Protein AF-A0A1Q3TMB1-F1 (afdb_monomer_lite)

pLDDT: mean 91.27, std 6.53, range [63.31, 97.88]

Radius of gyration: 17.79 Å; chains: 1; bounding box: 46×31×46 Å

Sequence (130 aa):
MKKIVAIIYRTFVDRGIDLPHFRTIGLMGFFLFIHFVQLSLVFNINLRNFIIWNPSASKGLQWILAAIYFGIIWLVLALIFKEHKLKEVLVTQEEIKKGRRILWIYLITNIILLIILLIRLGIERGTIKI

Foldseek 3Di:
DLQLLLLQLVLCVVVVHPPSLLVSLVLVLVVVVLVVLLVCLVVVPDCVVPQVDDPPDDPVVSVVSNCVSSVVSSVVSCVVRPPVSSVPDDDDPVSSVVSVVVSVVVVVVSVVSSVVSVVVVCVVVVVDDD

Secondary structure (DSSP, 8-state):
-HHHHHHHHHHHHHTT-S-HHHHHHHHHHHHHHHHHHHHHHHTT--GGGTS---TTS-HHHHHHHHHHHHHHHHHHHHHHS-HHHHHSS---HHHHHHHHHHHHHHHHHHHHHHHHHHHHHHHHTTSS--

Structure (mmCIF, N/CA/C/O backbone):
data_AF-A0A1Q3TMB1-F1
#
_entry.id   AF-A0A1Q3TMB1-F1
#
loop_
_atom_site.group_PDB
_atom_site.id
_atom_site.type_symbol
_atom_site.label_atom_id
_atom_site.label_alt_id
_atom_site.label_comp_id
_atom_site.label_asym_id
_atom_site.label_entity_id
_atom_site.label_seq_id
_atom_site.pdbx_PDB_ins_code
_atom_site.Cartn_x
_atom_site.Cartn_y
_atom_site.Cartn_z
_atom_site.occupancy
_atom_site.B_iso_or_equiv
_atom_site.auth_seq_id
_atom_site.auth_comp_id
_atom_site.auth_asym_id
_atom_site.auth_atom_id
_atom_site.pdbx_PDB_model_num
ATOM 1 N N . MET A 1 1 ? -11.208 -10.822 6.293 1.00 63.31 1 MET A N 1
ATOM 2 C CA . MET A 1 1 ? -10.641 -9.613 5.640 1.00 63.31 1 MET A CA 1
ATOM 3 C C . MET A 1 1 ? -10.886 -8.309 6.401 1.00 63.31 1 MET A C 1
ATOM 5 O O . MET A 1 1 ? -9.906 -7.665 6.748 1.00 63.31 1 MET A O 1
ATOM 9 N N . LYS A 1 2 ? -12.135 -7.916 6.712 1.00 79.19 2 LYS A N 1
ATOM 10 C CA . LYS A 1 2 ? -12.440 -6.617 7.364 1.00 79.19 2 LYS A CA 1
ATOM 11 C C . LYS A 1 2 ? -11.686 -6.369 8.684 1.00 79.19 2 LYS A C 1
ATOM 13 O O . LYS A 1 2 ? -11.273 -5.245 8.934 1.00 79.19 2 LYS A O 1
ATOM 18 N N . LYS A 1 3 ? -11.437 -7.419 9.478 1.00 89.19 3 LYS A N 1
ATOM 19 C CA . LYS A 1 3 ? -10.715 -7.322 10.760 1.00 89.19 3 LYS A CA 1
ATOM 20 C C . LYS A 1 3 ? -9.260 -6.857 10.615 1.00 89.19 3 LYS A C 1
ATOM 22 O O . LYS A 1 3 ? -8.818 -6.031 11.398 1.00 89.19 3 LYS A O 1
ATOM 27 N N . ILE A 1 4 ? -8.535 -7.313 9.589 1.00 91.81 4 ILE A N 1
ATOM 28 C CA . ILE A 1 4 ? -7.143 -6.886 9.348 1.00 91.81 4 ILE A CA 1
ATOM 29 C C . ILE A 1 4 ? -7.104 -5.400 8.986 1.00 91.81 4 ILE A C 1
ATOM 31 O O . ILE A 1 4 ? -6.316 -4.647 9.545 1.00 91.81 4 ILE A O 1
ATOM 35 N N . VAL A 1 5 ? -8.002 -4.960 8.103 1.00 93.62 5 VAL A N 1
ATOM 36 C CA . VAL A 1 5 ? -8.097 -3.546 7.714 1.00 93.62 5 VAL A CA 1
ATOM 37 C C . VAL A 1 5 ? -8.498 -2.671 8.901 1.00 93.62 5 VAL A C 1
ATOM 39 O O . VAL A 1 5 ? -7.930 -1.600 9.089 1.00 93.62 5 VAL A O 1
ATOM 42 N N . ALA A 1 6 ? -9.404 -3.151 9.755 1.00 94.75 6 ALA A N 1
ATOM 43 C CA . ALA A 1 6 ? -9.741 -2.475 11.002 1.00 94.75 6 ALA A CA 1
ATOM 44 C C . ALA A 1 6 ? -8.539 -2.388 11.961 1.00 94.75 6 ALA A C 1
ATOM 46 O O . ALA A 1 6 ? -8.329 -1.341 12.560 1.00 94.75 6 ALA A O 1
ATOM 47 N N . ILE A 1 7 ? -7.701 -3.427 12.066 1.00 95.50 7 ILE A N 1
ATOM 48 C CA . ILE A 1 7 ? -6.457 -3.395 12.859 1.00 95.50 7 ILE A CA 1
ATOM 49 C C . ILE A 1 7 ? -5.475 -2.341 12.319 1.00 95.50 7 ILE A C 1
ATOM 51 O O . ILE A 1 7 ? -4.876 -1.596 13.100 1.00 95.50 7 ILE A O 1
ATOM 55 N N . ILE A 1 8 ? -5.326 -2.236 10.994 1.00 95.12 8 ILE A N 1
ATOM 56 C CA . ILE A 1 8 ? -4.500 -1.199 10.353 1.00 95.12 8 ILE A CA 1
ATOM 57 C C . ILE A 1 8 ? -5.062 0.191 10.668 1.00 95.12 8 ILE A C 1
ATOM 59 O O . ILE A 1 8 ? -4.333 1.066 11.127 1.00 95.12 8 ILE A O 1
ATOM 63 N N . TYR A 1 9 ? -6.369 0.379 10.501 1.00 96.44 9 TYR A N 1
ATOM 64 C CA . TYR A 1 9 ? -7.047 1.624 10.847 1.00 96.44 9 TYR A CA 1
ATOM 65 C C . TYR A 1 9 ? -6.830 2.017 12.308 1.00 96.44 9 TYR A C 1
ATOM 67 O O . TYR A 1 9 ? -6.389 3.130 12.600 1.00 96.44 9 TYR A O 1
ATOM 75 N N . ARG A 1 10 ? -7.045 1.078 13.233 1.00 96.06 10 ARG A N 1
ATOM 76 C CA . ARG A 1 10 ? -6.851 1.292 14.670 1.00 96.06 10 ARG A CA 1
ATOM 77 C C . ARG A 1 10 ? -5.396 1.578 15.032 1.00 96.06 10 ARG A C 1
ATOM 79 O O . ARG A 1 10 ? -5.164 2.320 15.974 1.00 96.06 10 ARG A O 1
ATOM 86 N N . THR A 1 11 ? -4.429 1.081 14.261 1.00 94.94 11 THR A N 1
ATOM 87 C CA . THR A 1 11 ? -3.007 1.427 14.425 1.00 94.94 11 THR A CA 1
ATOM 88 C C . THR A 1 11 ? -2.741 2.916 14.201 1.00 94.94 11 THR A C 1
ATOM 90 O O . THR A 1 11 ? -1.930 3.504 14.915 1.00 94.94 11 THR A O 1
ATOM 93 N N . PHE A 1 12 ? -3.404 3.534 13.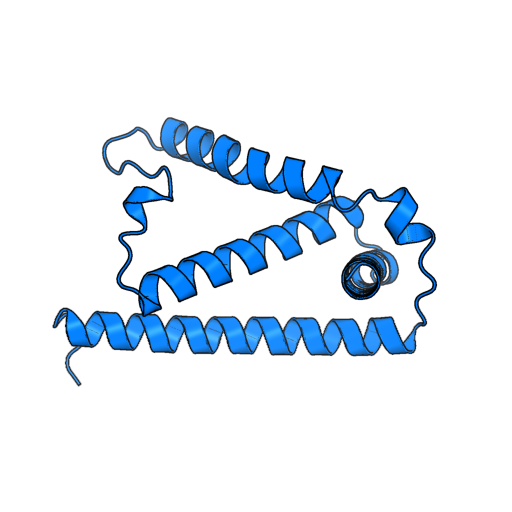220 1.00 94.81 12 PHE A N 1
ATOM 94 C CA . PHE A 1 12 ? -3.269 4.969 12.971 1.00 94.81 12 PHE A CA 1
ATOM 95 C C . PHE A 1 12 ? -4.032 5.797 14.008 1.00 94.81 12 PHE A C 1
ATOM 97 O O . PHE A 1 12 ? -3.487 6.778 14.507 1.00 94.81 12 PHE A O 1
ATOM 104 N N . VAL A 1 13 ? -5.237 5.360 14.394 1.00 94.12 13 VAL A N 1
ATOM 105 C CA . VAL A 1 13 ? -6.018 6.004 15.467 1.00 94.12 13 VAL A CA 1
ATOM 106 C C . VAL A 1 13 ? -5.244 6.010 16.791 1.00 94.12 13 VAL A C 1
ATOM 108 O O . VAL A 1 13 ? -5.117 7.058 17.411 1.00 94.12 13 VAL A O 1
ATOM 111 N N . ASP A 1 14 ? -4.681 4.868 17.198 1.00 93.12 14 ASP A N 1
ATOM 112 C CA . ASP A 1 14 ? -3.921 4.703 18.450 1.00 93.12 14 ASP A CA 1
ATOM 113 C C . ASP A 1 14 ? -2.702 5.632 18.544 1.00 93.12 14 ASP A C 1
ATOM 115 O O . ASP A 1 14 ? -2.316 6.060 19.625 1.00 93.12 14 ASP A O 1
ATOM 119 N N . ARG A 1 15 ? -2.100 5.981 17.404 1.00 90.06 15 ARG A N 1
ATOM 120 C CA . ARG A 1 15 ? -0.953 6.896 17.339 1.00 90.06 15 ARG A CA 1
ATOM 121 C C . ARG A 1 15 ? -1.343 8.377 17.310 1.00 90.06 15 ARG A C 1
ATOM 123 O O . ARG A 1 15 ? -0.453 9.206 17.158 1.00 90.06 15 ARG A O 1
ATOM 130 N N . GLY A 1 16 ? -2.635 8.708 17.393 1.00 90.25 16 GLY A N 1
ATOM 131 C CA . GLY A 1 16 ? -3.117 10.087 17.273 1.00 90.25 16 GLY A CA 1
ATOM 132 C C . GLY A 1 16 ? -2.821 10.697 15.903 1.00 90.25 16 GLY A C 1
ATOM 133 O O . GLY A 1 16 ? -2.575 11.890 15.792 1.00 90.25 16 GLY A O 1
ATOM 134 N N . ILE A 1 17 ? -2.760 9.863 14.864 1.00 90.31 17 ILE A N 1
ATOM 135 C CA . ILE A 1 17 ? -2.382 10.301 13.528 1.00 90.31 17 ILE A CA 1
ATOM 136 C C . ILE A 1 17 ? -3.604 10.860 12.785 1.00 90.31 17 ILE A C 1
ATOM 138 O O . ILE A 1 17 ? -4.627 10.182 12.675 1.00 90.31 17 ILE A O 1
ATOM 142 N N . ASP A 1 18 ? -3.447 12.038 12.178 1.00 90.38 18 ASP A N 1
ATOM 143 C CA . ASP A 1 18 ? -4.491 12.668 11.367 1.00 90.38 18 ASP A CA 1
ATOM 144 C C . ASP A 1 18 ? -4.917 11.814 10.166 1.00 90.38 18 ASP A C 1
ATOM 146 O O . ASP A 1 18 ? -4.089 11.206 9.470 1.00 90.38 18 ASP A O 1
ATOM 150 N N . LEU A 1 19 ? -6.228 11.833 9.895 1.00 93.62 19 LEU A N 1
ATOM 151 C CA . LEU A 1 19 ? -6.892 11.130 8.791 1.00 93.62 19 LEU A CA 1
ATOM 152 C C . LEU A 1 19 ? -6.577 9.615 8.762 1.00 93.62 19 LEU A C 1
ATOM 154 O O . LEU A 1 19 ? -6.063 9.092 7.766 1.00 93.62 19 LEU A O 1
ATOM 158 N N . PRO A 1 20 ? -6.907 8.863 9.830 1.00 94.88 20 PRO A N 1
ATOM 159 C CA . PRO A 1 20 ? -6.542 7.449 9.959 1.00 94.88 20 PRO A CA 1
ATOM 160 C C . PRO A 1 20 ? -7.151 6.573 8.858 1.00 94.88 20 PRO A C 1
ATOM 162 O O . PRO A 1 20 ? -6.522 5.615 8.401 1.00 94.88 20 PRO A O 1
ATOM 165 N N . HIS A 1 21 ? -8.357 6.910 8.388 1.00 96.00 21 HIS A N 1
ATOM 166 C CA . HIS A 1 21 ? -8.998 6.217 7.269 1.00 96.00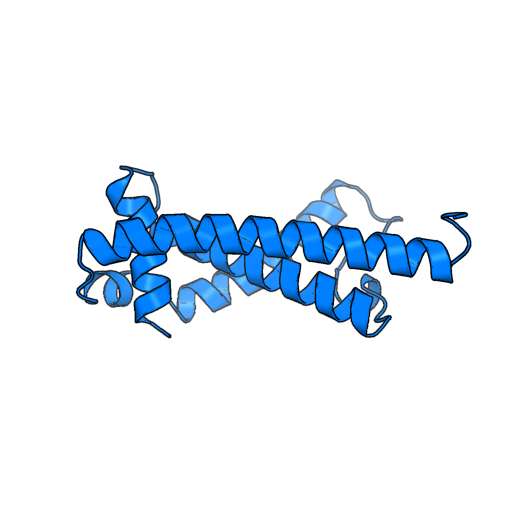 21 HIS A CA 1
ATOM 167 C C . HIS A 1 21 ? -8.210 6.402 5.974 1.00 96.00 21 HIS A C 1
ATOM 169 O O . HIS A 1 21 ? -7.797 5.414 5.372 1.00 96.00 21 HIS A O 1
ATOM 175 N N . PHE A 1 22 ? -7.900 7.651 5.618 1.00 95.00 22 PHE A N 1
ATOM 176 C CA . PHE A 1 22 ? -7.086 7.985 4.451 1.00 95.00 22 PHE A CA 1
ATOM 177 C C . PHE A 1 22 ? -5.753 7.222 4.473 1.00 95.00 22 PHE A C 1
ATOM 179 O O . PHE A 1 22 ? -5.416 6.516 3.527 1.00 95.00 22 PHE A O 1
ATOM 186 N N . ARG A 1 23 ? -5.022 7.251 5.591 1.00 95.06 23 ARG A N 1
ATOM 187 C CA . ARG A 1 23 ? -3.738 6.537 5.703 1.00 95.06 23 ARG A CA 1
ATOM 188 C C . ARG A 1 23 ? -3.871 5.021 5.608 1.00 95.06 23 ARG A C 1
ATOM 190 O O . ARG A 1 23 ? -2.991 4.373 5.049 1.00 95.06 23 ARG A O 1
ATOM 197 N N . THR A 1 24 ? -4.970 4.459 6.105 1.00 96.06 24 THR A N 1
ATOM 198 C CA . THR A 1 24 ? -5.273 3.030 5.946 1.00 96.06 24 THR A CA 1
ATOM 199 C C . THR A 1 24 ? -5.425 2.672 4.476 1.00 96.06 24 THR A C 1
ATOM 201 O O . THR A 1 24 ? -4.777 1.738 4.009 1.00 96.06 24 THR A O 1
ATOM 204 N N . ILE A 1 25 ? -6.232 3.439 3.739 1.00 96.38 25 ILE A N 1
ATOM 205 C CA . ILE A 1 25 ? -6.432 3.237 2.302 1.00 96.38 25 ILE A CA 1
ATOM 206 C C . ILE A 1 25 ? -5.114 3.392 1.544 1.00 96.38 25 ILE A C 1
ATOM 208 O O . ILE A 1 25 ? -4.777 2.531 0.732 1.00 96.38 25 ILE A O 1
ATOM 212 N N . GLY A 1 26 ? -4.328 4.420 1.864 1.00 95.12 26 GLY A N 1
ATOM 213 C CA . GLY A 1 26 ? -3.024 4.640 1.244 1.00 95.12 26 GLY A CA 1
ATOM 214 C C . GLY A 1 26 ? -2.039 3.510 1.489 1.00 95.12 26 GLY A C 1
ATOM 215 O O . GLY A 1 26 ? -1.398 3.051 0.549 1.00 95.12 26 GLY A O 1
ATOM 216 N N . LEU A 1 27 ? -1.963 2.996 2.719 1.00 95.50 27 LEU A N 1
ATOM 217 C CA . LEU A 1 27 ? -1.103 1.857 3.032 1.00 95.50 27 LEU A CA 1
ATOM 218 C C . LEU A 1 27 ? -1.540 0.595 2.277 1.00 95.50 27 LEU A C 1
ATOM 220 O O . LEU A 1 27 ? -0.702 -0.139 1.758 1.00 95.50 27 LEU A O 1
ATOM 224 N N . MET A 1 28 ? -2.849 0.349 2.183 1.00 95.06 28 MET A N 1
ATOM 225 C CA . MET A 1 28 ? -3.379 -0.775 1.410 1.00 95.06 28 MET A CA 1
ATOM 226 C C . MET A 1 28 ? -3.075 -0.640 -0.083 1.00 95.06 28 MET A C 1
ATOM 228 O O . MET A 1 28 ? -2.624 -1.605 -0.695 1.00 95.06 28 MET A O 1
ATOM 232 N N . GLY A 1 29 ? -3.283 0.547 -0.655 1.00 93.88 29 GLY A N 1
ATOM 233 C CA . GLY A 1 29 ? -2.962 0.837 -2.051 1.00 93.88 29 GLY A CA 1
ATOM 234 C C . GLY A 1 29 ? -1.470 0.690 -2.339 1.00 93.88 29 GLY A C 1
ATOM 235 O O . GLY A 1 29 ? -1.093 0.087 -3.339 1.00 93.88 29 GLY A O 1
ATOM 236 N N . PHE A 1 30 ? -0.618 1.151 -1.424 1.00 94.06 30 PHE A N 1
ATOM 237 C CA . PHE A 1 30 ? 0.829 0.984 -1.514 1.00 94.06 30 PHE A CA 1
ATOM 238 C C . PHE A 1 30 ? 1.245 -0.491 -1.512 1.00 94.06 30 PHE A C 1
ATOM 240 O O . PHE A 1 30 ? 2.010 -0.911 -2.379 1.00 94.06 30 PHE A O 1
ATOM 247 N N . PHE A 1 31 ? 0.710 -1.306 -0.596 1.00 95.00 31 PHE A N 1
ATOM 248 C CA . PHE A 1 31 ? 0.996 -2.742 -0.603 1.00 95.00 31 PHE A CA 1
ATOM 249 C C . PHE A 1 31 ? 0.484 -3.427 -1.866 1.00 95.00 31 PHE A C 1
ATOM 251 O O . PHE A 1 31 ? 1.193 -4.257 -2.428 1.00 95.00 31 PHE A O 1
ATOM 258 N N . LEU A 1 32 ? -0.710 -3.070 -2.338 1.00 93.31 32 LEU A N 1
ATOM 259 C CA . LEU A 1 32 ? -1.246 -3.599 -3.588 1.00 93.31 32 LEU A CA 1
ATOM 260 C C . LEU A 1 32 ? -0.330 -3.262 -4.774 1.00 93.31 32 LEU A C 1
ATOM 262 O O . LEU A 1 32 ? -0.049 -4.131 -5.595 1.00 93.31 32 LEU A O 1
ATOM 266 N N . PHE A 1 33 ? 0.180 -2.031 -4.833 1.00 91.44 33 PHE A N 1
ATOM 267 C CA . PHE A 1 33 ? 1.130 -1.606 -5.857 1.00 91.44 33 PHE A CA 1
ATOM 268 C C . PHE A 1 33 ? 2.447 -2.389 -5.790 1.00 91.44 33 PHE A C 1
ATOM 270 O O . PHE A 1 33 ? 2.918 -2.861 -6.821 1.00 91.44 33 PHE A O 1
ATOM 277 N N . ILE A 1 34 ? 3.014 -2.589 -4.595 1.00 94.19 34 ILE A N 1
ATOM 278 C CA . ILE A 1 34 ? 4.218 -3.417 -4.426 1.00 94.19 34 ILE A CA 1
ATOM 279 C C . ILE A 1 34 ? 3.986 -4.831 -4.960 1.00 94.19 34 ILE A C 1
ATOM 281 O O . ILE A 1 34 ? 4.807 -5.322 -5.731 1.00 94.19 34 ILE A O 1
ATOM 285 N N . HIS A 1 35 ? 2.871 -5.467 -4.592 1.00 94.44 35 HIS A N 1
ATOM 286 C CA . HIS A 1 35 ? 2.535 -6.806 -5.083 1.00 94.44 35 HIS A CA 1
ATOM 287 C C . HIS A 1 35 ? 2.401 -6.844 -6.593 1.00 94.44 35 HIS A C 1
ATOM 289 O O . HIS A 1 35 ? 2.899 -7.762 -7.236 1.00 94.44 35 HIS A O 1
ATOM 295 N N . PHE A 1 36 ? 1.782 -5.821 -7.176 1.00 91.94 36 PHE A N 1
ATOM 296 C CA . PHE A 1 36 ? 1.665 -5.709 -8.621 1.00 91.94 36 PHE A CA 1
ATOM 297 C C . PHE A 1 36 ? 3.039 -5.625 -9.303 1.00 91.94 3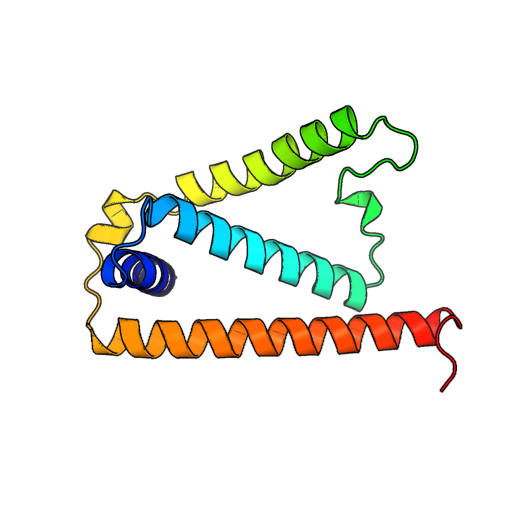6 PHE A C 1
ATOM 299 O O . PHE A 1 36 ? 3.299 -6.336 -10.274 1.00 91.94 36 PHE A O 1
ATOM 306 N N . VAL A 1 37 ? 3.953 -4.820 -8.755 1.00 91.88 37 VAL A N 1
ATOM 307 C CA . VAL A 1 37 ? 5.336 -4.732 -9.240 1.00 91.88 37 VAL A CA 1
ATOM 308 C C . VAL A 1 37 ? 6.054 -6.074 -9.086 1.00 91.88 37 VAL A C 1
ATOM 310 O O . VAL A 1 37 ? 6.650 -6.552 -10.047 1.00 91.88 37 VAL A O 1
ATOM 313 N N . GLN A 1 38 ? 5.968 -6.731 -7.931 1.00 94.69 38 GLN A N 1
ATOM 314 C CA . GLN A 1 38 ? 6.593 -8.041 -7.716 1.00 94.69 38 GLN A CA 1
ATOM 315 C C . GLN A 1 38 ? 6.069 -9.093 -8.703 1.00 94.69 38 GLN A C 1
ATOM 317 O O . GLN A 1 38 ? 6.869 -9.779 -9.336 1.00 94.69 38 GLN A O 1
ATOM 322 N N . LEU A 1 39 ? 4.750 -9.177 -8.904 1.00 93.75 39 LEU A N 1
ATOM 323 C CA . LEU A 1 39 ? 4.143 -10.075 -9.890 1.00 93.75 39 LEU A CA 1
ATOM 324 C C . LEU A 1 39 ? 4.643 -9.767 -11.303 1.00 93.75 39 LEU A C 1
ATOM 326 O O . LEU A 1 39 ? 4.990 -10.684 -12.044 1.00 93.75 39 LEU A O 1
ATOM 330 N N . SER A 1 40 ? 4.749 -8.487 -11.665 1.00 91.62 40 SER A N 1
ATOM 331 C CA . SER A 1 40 ? 5.264 -8.111 -12.980 1.00 91.62 40 SER A CA 1
ATOM 332 C C . SER A 1 40 ? 6.708 -8.566 -13.205 1.00 91.62 40 SER A C 1
ATOM 334 O O . SER A 1 40 ? 7.033 -9.032 -14.293 1.00 91.62 40 SER A O 1
ATOM 336 N N . LEU A 1 41 ? 7.551 -8.507 -12.167 1.00 92.19 41 LEU A N 1
ATOM 337 C CA . LEU A 1 41 ? 8.935 -8.976 -12.223 1.00 92.19 41 LEU A CA 1
ATOM 338 C C . LEU A 1 41 ? 9.007 -10.505 -12.301 1.00 92.19 41 LEU A C 1
ATOM 340 O O . LEU A 1 41 ? 9.815 -11.037 -13.051 1.00 92.19 41 LEU A O 1
ATOM 344 N N . VAL A 1 42 ? 8.150 -11.221 -11.566 1.00 93.62 42 VAL A N 1
ATOM 345 C CA . VAL A 1 42 ? 8.102 -12.694 -11.587 1.00 93.62 42 VAL A CA 1
ATOM 346 C C . VAL A 1 42 ? 7.696 -13.223 -12.963 1.00 93.62 42 VAL A C 1
ATOM 348 O O . VAL A 1 42 ? 8.320 -14.158 -13.462 1.00 93.62 42 VAL A O 1
ATOM 351 N N . PHE A 1 43 ? 6.675 -12.621 -13.572 1.00 91.88 43 PHE A N 1
ATOM 352 C CA . PHE A 1 43 ? 6.108 -13.056 -14.851 1.00 91.88 43 PHE A CA 1
ATOM 353 C C . PHE A 1 43 ? 6.700 -12.333 -16.069 1.00 91.88 43 PHE A C 1
ATOM 355 O O . PHE A 1 43 ? 6.186 -12.491 -17.174 1.00 91.88 43 PHE A O 1
ATOM 362 N N . ASN A 1 44 ? 7.756 -11.529 -15.890 1.00 86.50 44 ASN A N 1
ATOM 363 C CA . ASN A 1 44 ? 8.359 -10.706 -16.946 1.00 86.50 44 ASN A CA 1
ATOM 364 C C . ASN A 1 44 ? 7.342 -9.830 -17.703 1.00 86.50 44 ASN A C 1
ATOM 366 O O . ASN A 1 44 ? 7.495 -9.527 -18.889 1.00 86.50 44 ASN A O 1
ATOM 370 N N . ILE A 1 45 ? 6.294 -9.393 -17.006 1.00 87.25 45 ILE A N 1
ATOM 371 C CA . ILE A 1 45 ? 5.261 -8.528 -17.557 1.00 87.25 45 ILE A CA 1
ATOM 372 C C . ILE A 1 45 ? 5.841 -7.124 -17.704 1.00 87.25 45 ILE A C 1
ATOM 374 O O . ILE A 1 45 ? 6.369 -6.538 -16.757 1.00 87.25 45 ILE A O 1
ATOM 378 N N . ASN A 1 46 ? 5.704 -6.545 -18.894 1.00 82.19 46 ASN A N 1
ATOM 379 C CA . ASN A 1 46 ? 6.128 -5.173 -19.122 1.00 82.19 46 ASN A CA 1
ATOM 380 C C . ASN A 1 46 ? 5.228 -4.202 -18.344 1.00 82.19 46 ASN A C 1
ATOM 382 O O . ASN A 1 46 ? 4.091 -3.940 -18.737 1.00 82.19 46 ASN A O 1
ATOM 386 N N . LEU A 1 47 ? 5.758 -3.629 -17.260 1.00 74.75 47 LEU A N 1
ATOM 387 C CA . LEU A 1 47 ? 5.059 -2.646 -16.428 1.00 74.75 47 LEU A CA 1
ATOM 388 C C . LEU A 1 47 ? 4.566 -1.424 -17.207 1.00 74.75 47 LEU A C 1
ATOM 390 O O . LEU A 1 47 ? 3.593 -0.809 -16.780 1.00 74.75 47 LEU A O 1
ATOM 394 N N . ARG A 1 48 ? 5.169 -1.091 -18.358 1.00 74.50 48 ARG A N 1
ATOM 395 C CA . ARG A 1 48 ? 4.678 -0.007 -19.228 1.00 74.50 48 ARG A CA 1
ATOM 396 C C . ARG A 1 48 ? 3.263 -0.255 -19.755 1.00 74.50 48 ARG A C 1
ATOM 398 O O . ARG A 1 48 ? 2.591 0.698 -20.119 1.00 74.50 48 ARG A O 1
ATOM 405 N N . ASN A 1 49 ? 2.805 -1.507 -19.768 1.00 71.75 49 ASN A N 1
ATOM 406 C CA . ASN A 1 49 ? 1.446 -1.854 -20.183 1.00 71.75 49 ASN A CA 1
ATOM 407 C C . ASN A 1 49 ? 0.399 -1.540 -19.100 1.00 71.75 49 ASN A C 1
ATOM 409 O O . ASN A 1 49 ? -0.792 -1.560 -19.387 1.00 71.75 49 ASN A O 1
ATOM 413 N N . PHE A 1 50 ? 0.828 -1.271 -17.863 1.00 70.31 50 PHE A N 1
ATOM 414 C CA . PHE A 1 50 ? -0.060 -1.112 -16.706 1.00 70.31 50 PHE A CA 1
ATOM 415 C C . PHE A 1 50 ? 0.139 0.215 -15.981 1.00 70.31 50 PHE A C 1
ATOM 417 O O . PHE A 1 50 ? -0.811 0.791 -15.462 1.00 70.31 50 PHE A O 1
ATOM 424 N N . ILE A 1 51 ? 1.371 0.717 -15.949 1.00 73.38 51 ILE A N 1
ATOM 425 C CA . ILE A 1 51 ? 1.688 2.032 -15.415 1.00 73.38 51 ILE A CA 1
ATOM 426 C C . ILE A 1 51 ? 1.610 3.017 -16.573 1.00 73.38 51 ILE A C 1
ATOM 428 O O . ILE A 1 51 ? 2.358 2.903 -17.544 1.00 73.38 51 ILE A O 1
ATOM 432 N N . ILE A 1 52 ? 0.732 4.012 -16.442 1.00 73.94 52 ILE A N 1
ATOM 433 C CA . ILE A 1 52 ? 0.595 5.112 -17.398 1.00 73.94 52 ILE A CA 1
ATOM 434 C C . ILE A 1 52 ? 1.802 6.049 -17.239 1.00 73.94 52 ILE A C 1
ATOM 436 O O . ILE A 1 52 ? 1.712 7.130 -16.662 1.00 73.94 52 ILE A O 1
ATOM 440 N N . TRP A 1 53 ? 2.967 5.600 -17.702 1.00 76.38 53 TRP A N 1
ATOM 441 C CA . TRP A 1 53 ? 4.213 6.352 -17.656 1.00 76.38 53 TRP A CA 1
ATOM 442 C C . TRP A 1 53 ? 4.803 6.459 -19.053 1.00 76.38 53 TRP A C 1
ATOM 444 O O . TRP A 1 53 ? 5.389 5.510 -19.577 1.00 76.38 53 TRP A O 1
ATOM 454 N N . ASN A 1 54 ? 4.657 7.638 -19.652 1.00 81.38 54 ASN A N 1
ATOM 455 C CA . ASN A 1 54 ? 5.279 7.951 -20.927 1.00 81.38 54 ASN A CA 1
ATOM 456 C C . ASN A 1 54 ? 6.519 8.836 -20.698 1.00 81.38 54 ASN A C 1
ATOM 458 O O . ASN A 1 54 ? 6.352 10.006 -20.348 1.00 81.38 54 ASN A O 1
ATOM 462 N N . PRO A 1 55 ? 7.745 8.329 -20.938 1.00 80.19 55 PRO A N 1
ATOM 463 C CA . PRO A 1 55 ? 8.972 9.108 -20.778 1.00 80.19 55 PRO A CA 1
ATOM 464 C C . PRO A 1 55 ? 9.034 10.359 -21.663 1.00 80.19 55 PRO A C 1
ATOM 466 O O . PRO A 1 55 ? 9.752 11.293 -21.323 1.00 80.19 55 PRO A O 1
ATOM 469 N N . SER A 1 56 ? 8.302 10.384 -22.784 1.00 86.62 56 SER A N 1
ATOM 470 C CA . SER A 1 56 ? 8.278 11.521 -23.710 1.00 86.62 56 SER A CA 1
ATOM 471 C C . SER A 1 56 ? 7.265 12.607 -23.326 1.00 86.62 56 SER A C 1
ATOM 473 O O . SER A 1 56 ? 7.258 13.672 -23.938 1.00 86.62 56 SER A O 1
ATOM 475 N N . ALA A 1 57 ? 6.387 12.357 -22.348 1.00 87.19 57 ALA A N 1
ATOM 476 C CA . ALA A 1 57 ? 5.416 13.341 -21.874 1.00 87.19 57 ALA A CA 1
ATOM 477 C C . ALA A 1 57 ? 6.068 14.369 -20.936 1.00 87.19 57 ALA A C 1
ATOM 479 O O . ALA A 1 57 ? 7.065 14.078 -20.276 1.00 87.19 57 ALA A O 1
ATOM 480 N N . SER A 1 58 ? 5.476 15.560 -20.809 1.00 92.69 58 SER A N 1
ATOM 481 C CA . SER A 1 58 ? 5.928 16.539 -19.815 1.00 92.69 58 SER A CA 1
ATOM 482 C C . SER A 1 58 ? 5.771 15.985 -18.393 1.00 92.69 58 SER A C 1
ATOM 484 O O . SER A 1 58 ? 4.831 15.240 -18.105 1.00 92.69 58 SER A O 1
ATOM 486 N N . LYS A 1 59 ? 6.665 16.372 -17.471 1.00 87.88 59 LYS A N 1
ATOM 487 C CA . LYS A 1 59 ? 6.601 15.925 -16.065 1.00 87.88 59 LYS A CA 1
ATOM 488 C C . LYS A 1 59 ? 5.227 16.196 -15.442 1.00 87.88 59 LYS A C 1
ATOM 490 O O . LYS A 1 59 ? 4.696 15.338 -14.751 1.00 87.88 59 LYS A O 1
ATOM 495 N N . GLY A 1 60 ? 4.637 17.362 -15.721 1.00 91.94 60 GLY A N 1
ATOM 496 C CA . GLY A 1 60 ? 3.302 17.718 -15.233 1.00 91.94 60 GLY A CA 1
ATOM 497 C C . GLY A 1 60 ? 2.224 16.740 -15.702 1.00 91.94 60 GLY A C 1
ATOM 498 O O . GLY A 1 60 ? 1.444 16.254 -14.888 1.00 91.94 60 GLY A O 1
ATOM 499 N N . LEU A 1 61 ? 2.230 16.378 -16.989 1.00 89.56 61 LEU A N 1
ATOM 500 C CA . LEU A 1 61 ? 1.289 15.399 -17.531 1.00 89.56 61 LEU A CA 1
ATOM 501 C C . LEU A 1 61 ? 1.499 14.008 -16.916 1.00 89.56 61 LEU A C 1
ATOM 503 O O . LEU A 1 61 ? 0.524 13.344 -16.577 1.00 89.56 61 LEU A O 1
ATOM 507 N N . GLN A 1 62 ? 2.750 13.586 -16.708 1.00 88.56 62 GLN A N 1
ATOM 508 C CA . GLN A 1 62 ? 3.055 12.310 -16.046 1.00 88.56 62 GLN A CA 1
ATOM 509 C C . GLN A 1 62 ? 2.490 12.262 -14.618 1.00 88.56 62 GLN A C 1
ATOM 511 O O . GLN A 1 62 ? 1.869 11.272 -14.237 1.00 88.56 62 GLN A O 1
ATOM 516 N N . TRP A 1 63 ? 2.637 13.344 -13.844 1.00 88.69 63 TRP A N 1
ATOM 517 C CA . TRP A 1 63 ? 2.077 13.428 -12.493 1.00 88.69 63 TRP A CA 1
ATOM 518 C C . TRP A 1 63 ? 0.550 13.409 -12.480 1.00 88.69 63 TRP A C 1
ATOM 520 O O . TRP A 1 63 ? -0.030 12.734 -11.635 1.00 88.69 63 TRP A O 1
ATOM 530 N N . ILE A 1 64 ? -0.103 14.095 -13.421 1.00 91.38 64 ILE A N 1
ATOM 531 C CA . ILE A 1 64 ? -1.568 14.083 -13.544 1.00 91.38 64 ILE A CA 1
ATOM 532 C C . ILE A 1 64 ? -2.065 12.674 -13.878 1.00 91.38 64 ILE A C 1
ATOM 534 O O . ILE A 1 64 ? -2.978 12.176 -13.225 1.00 91.38 64 ILE A O 1
ATOM 538 N N . LEU A 1 65 ? -1.445 12.004 -14.851 1.00 88.81 65 LEU A N 1
ATOM 539 C CA . LEU A 1 65 ? -1.817 10.640 -15.233 1.00 88.81 65 LEU A CA 1
ATOM 540 C C . LEU A 1 65 ? -1.602 9.652 -14.081 1.00 88.81 65 LEU A C 1
ATOM 542 O O . LEU A 1 65 ? -2.477 8.830 -13.809 1.00 88.81 65 LEU A O 1
ATOM 546 N N . ALA A 1 66 ? -0.489 9.775 -13.354 1.00 86.44 66 ALA A N 1
ATOM 547 C CA . ALA A 1 66 ? -0.242 8.989 -12.151 1.00 86.44 66 ALA A CA 1
ATOM 548 C C . ALA A 1 66 ? -1.293 9.273 -11.065 1.00 86.44 66 ALA A C 1
ATOM 550 O O . ALA A 1 66 ? -1.834 8.336 -10.481 1.00 86.44 66 ALA A O 1
ATOM 551 N N . ALA A 1 67 ? -1.630 10.542 -10.821 1.00 89.69 67 ALA A N 1
ATOM 552 C CA . ALA A 1 67 ? -2.638 10.931 -9.840 1.00 89.69 67 ALA A CA 1
ATOM 553 C C . ALA A 1 67 ? -4.028 10.388 -10.193 1.00 89.69 67 ALA A C 1
ATOM 555 O O . ALA A 1 67 ? -4.726 9.905 -9.307 1.00 89.69 67 ALA A O 1
ATOM 556 N N . ILE A 1 68 ? -4.415 10.400 -11.471 1.00 90.25 68 ILE A N 1
ATOM 557 C CA . ILE A 1 68 ? -5.673 9.803 -11.939 1.00 90.25 68 ILE A CA 1
ATOM 558 C C . ILE A 1 68 ? -5.646 8.287 -11.723 1.00 90.25 68 ILE A C 1
ATOM 560 O O . ILE A 1 68 ? -6.562 7.737 -11.113 1.00 90.25 68 ILE A O 1
ATOM 564 N N . TYR A 1 69 ? -4.580 7.613 -12.164 1.00 88.44 69 TYR A N 1
ATOM 565 C CA . TYR A 1 69 ? -4.439 6.162 -12.041 1.00 88.44 69 TYR A CA 1
ATOM 566 C C . TYR A 1 69 ? -4.502 5.696 -10.578 1.00 88.44 69 TYR A C 1
ATOM 568 O O . TYR A 1 69 ? -5.335 4.864 -10.210 1.00 88.44 69 TYR A O 1
ATOM 576 N N . PHE A 1 70 ? -3.667 6.274 -9.712 1.00 88.88 70 PHE A N 1
ATOM 577 C CA . PHE A 1 70 ? -3.658 5.941 -8.289 1.00 88.88 70 PHE A CA 1
ATOM 578 C C . PHE A 1 70 ? -4.900 6.458 -7.560 1.00 88.88 70 PHE A C 1
ATOM 580 O O . PHE A 1 70 ? -5.362 5.810 -6.623 1.00 88.88 70 PHE A O 1
ATOM 587 N N . GLY A 1 71 ? -5.480 7.572 -8.006 1.00 92.00 71 GLY A N 1
ATOM 588 C CA . GLY A 1 71 ? -6.727 8.120 -7.481 1.00 92.00 71 GLY A CA 1
ATOM 589 C C . GLY A 1 71 ? -7.912 7.180 -7.689 1.00 92.00 71 GLY A C 1
ATOM 590 O O . GLY A 1 71 ? -8.706 6.995 -6.771 1.00 92.00 71 GLY A O 1
ATOM 591 N N . ILE A 1 72 ? -8.002 6.506 -8.839 1.00 91.94 72 ILE A N 1
ATOM 592 C CA . ILE A 1 72 ? -9.033 5.486 -9.086 1.00 91.94 72 ILE A CA 1
ATOM 593 C C . ILE A 1 72 ? -8.865 4.306 -8.124 1.00 91.94 72 ILE A C 1
ATOM 595 O O . ILE A 1 72 ? -9.831 3.905 -7.474 1.00 91.94 72 ILE A O 1
ATOM 599 N N . ILE A 1 73 ? -7.643 3.780 -7.975 1.00 91.62 73 ILE A N 1
ATOM 600 C CA . ILE A 1 73 ? -7.351 2.692 -7.022 1.00 91.62 73 ILE A CA 1
ATOM 601 C C . ILE A 1 73 ? -7.741 3.118 -5.602 1.00 91.62 73 ILE A C 1
ATOM 603 O O . ILE A 1 73 ? -8.386 2.364 -4.869 1.00 91.62 73 ILE A O 1
ATOM 607 N N . TRP A 1 74 ? -7.393 4.348 -5.230 1.00 94.12 74 TRP A N 1
ATOM 608 C CA . TRP A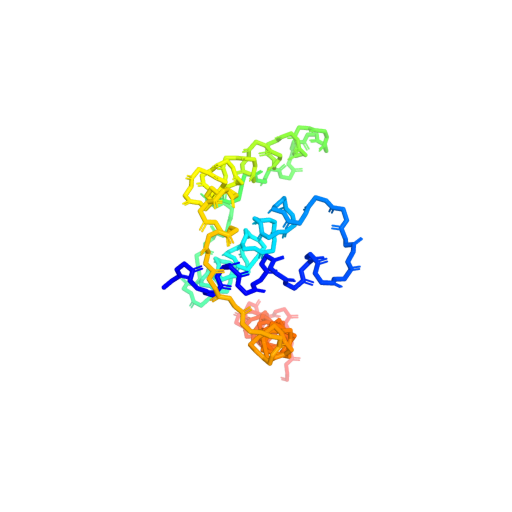 1 74 ? -7.731 4.927 -3.941 1.00 94.12 74 TRP A CA 1
ATOM 609 C C . TRP A 1 74 ? -9.242 4.994 -3.712 1.00 94.12 74 TRP A C 1
ATOM 611 O O . TRP A 1 74 ? -9.728 4.550 -2.672 1.00 94.12 74 TRP A O 1
ATOM 621 N N . LEU A 1 75 ? -9.995 5.519 -4.682 1.00 95.12 75 LEU A N 1
ATOM 622 C CA . LEU A 1 75 ? -11.453 5.621 -4.622 1.00 95.12 75 LEU A CA 1
ATOM 623 C C . LEU A 1 75 ? -12.099 4.243 -4.471 1.00 95.12 75 LEU A C 1
ATOM 625 O O . LEU A 1 75 ? -12.947 4.061 -3.599 1.00 95.12 75 LEU A O 1
ATOM 629 N N . VAL A 1 76 ? -11.663 3.255 -5.257 1.00 95.50 76 VAL A N 1
ATOM 630 C CA . VAL A 1 76 ? -12.157 1.873 -5.162 1.00 95.50 76 VAL A CA 1
ATOM 631 C C . VAL A 1 76 ? -11.930 1.312 -3.757 1.00 95.50 76 VAL A C 1
ATOM 633 O O . VAL A 1 76 ? -12.864 0.803 -3.135 1.00 95.50 76 VAL A O 1
ATOM 636 N N . LEU A 1 77 ? -10.721 1.453 -3.210 1.00 95.19 77 LEU A N 1
ATOM 637 C CA . LEU A 1 77 ? -10.417 0.993 -1.855 1.00 95.19 77 LEU A CA 1
ATOM 638 C C . LEU A 1 77 ? -11.244 1.731 -0.791 1.00 95.19 77 LEU A C 1
ATOM 640 O O . LEU A 1 77 ? -11.756 1.092 0.129 1.00 95.19 77 LEU A O 1
ATOM 644 N N . ALA A 1 78 ? -11.427 3.046 -0.921 1.00 94.31 78 ALA A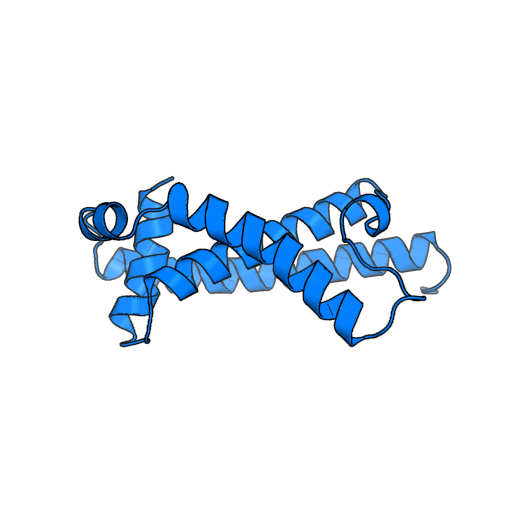 N 1
ATOM 645 C CA . ALA A 1 78 ? -12.237 3.841 0.000 1.00 94.31 78 ALA A CA 1
ATOM 646 C C . ALA A 1 78 ? -13.721 3.423 -0.012 1.00 94.31 78 ALA A C 1
ATOM 648 O O . ALA A 1 78 ? -14.361 3.384 1.042 1.00 94.31 78 ALA A O 1
ATOM 649 N N . LEU A 1 79 ? -14.259 3.055 -1.180 1.00 95.31 79 LEU A N 1
ATOM 650 C CA . LEU A 1 79 ? -15.626 2.548 -1.328 1.00 95.31 79 LEU A CA 1
ATOM 651 C C . LEU A 1 79 ? -15.801 1.152 -0.715 1.00 95.31 79 LEU A C 1
ATOM 653 O O . LEU A 1 79 ? -16.823 0.888 -0.070 1.00 95.31 79 LEU A O 1
ATOM 657 N N . ILE A 1 80 ? -14.810 0.272 -0.886 1.00 95.31 80 ILE A N 1
ATOM 658 C CA . ILE A 1 80 ? -14.809 -1.086 -0.321 1.00 95.31 80 ILE A CA 1
ATOM 659 C C . ILE A 1 80 ? -14.674 -1.033 1.209 1.00 95.31 80 ILE A C 1
ATOM 661 O O . ILE A 1 80 ? -15.418 -1.705 1.932 1.00 95.31 80 ILE A O 1
ATOM 665 N N . PHE A 1 81 ? -13.754 -0.215 1.722 1.00 95.31 81 PHE A N 1
ATOM 666 C CA . PHE A 1 81 ? -13.415 -0.125 3.142 1.00 95.31 81 PHE A CA 1
ATOM 667 C C . PHE A 1 81 ? -13.943 1.168 3.765 1.00 95.31 81 PHE A C 1
ATOM 669 O O . PHE A 1 81 ? -13.175 2.036 4.165 1.00 95.31 81 PHE A O 1
ATOM 676 N N . LYS A 1 82 ? -15.270 1.294 3.873 1.00 95.00 82 LYS A N 1
ATOM 677 C CA . LYS A 1 82 ? -15.921 2.483 4.453 1.00 95.00 82 LYS A CA 1
ATOM 678 C C . LYS A 1 82 ? -15.542 2.689 5.925 1.00 95.00 82 LYS A C 1
ATOM 680 O O . LYS A 1 82 ? -15.614 1.748 6.712 1.00 95.00 82 LYS A O 1
ATOM 685 N N . GLU A 1 83 ? -15.232 3.928 6.310 1.00 94.94 83 GLU A N 1
ATOM 686 C CA . GLU A 1 83 ? -14.736 4.257 7.655 1.00 94.94 83 GLU A CA 1
ATOM 687 C C . GLU A 1 83 ? -15.673 3.807 8.787 1.00 94.94 83 GLU A C 1
ATOM 689 O O . GLU A 1 83 ? -15.215 3.172 9.735 1.00 94.94 83 GLU A O 1
ATOM 694 N N . HIS A 1 84 ? -16.979 4.081 8.686 1.00 94.62 84 HIS A N 1
ATOM 695 C CA . HIS A 1 84 ? -17.951 3.698 9.722 1.00 94.62 84 HIS A CA 1
ATOM 696 C C . HIS A 1 84 ? -17.920 2.188 10.006 1.00 94.62 84 HIS A C 1
ATOM 698 O O . HIS A 1 84 ? -17.852 1.778 11.161 1.00 94.62 84 HIS A O 1
ATOM 704 N N . LYS A 1 85 ? -17.803 1.364 8.956 1.00 94.00 85 LYS A N 1
ATOM 705 C CA . LYS A 1 85 ? -17.708 -0.098 9.086 1.00 94.00 85 LYS A CA 1
ATOM 706 C C . LYS A 1 85 ? -16.411 -0.554 9.745 1.00 94.00 85 LYS A C 1
ATOM 708 O O . LYS A 1 85 ? -16.376 -1.635 10.317 1.00 94.00 85 LYS A O 1
ATOM 713 N N . LEU A 1 86 ? -15.327 0.217 9.630 1.00 94.00 86 LEU A N 1
ATOM 714 C CA . LEU A 1 86 ? -14.061 -0.097 10.299 1.00 94.00 86 LEU A CA 1
ATOM 715 C C . LEU A 1 86 ? -14.108 0.263 11.789 1.00 94.00 86 LEU A C 1
ATOM 717 O O . LEU A 1 86 ? -13.491 -0.432 12.594 1.00 94.00 86 LEU A O 1
ATOM 721 N N . LYS A 1 87 ? -14.851 1.314 12.161 1.00 92.88 87 LYS A N 1
ATOM 722 C CA . LYS A 1 87 ? -15.045 1.722 13.562 1.00 92.88 87 LYS A CA 1
ATOM 723 C C . LYS A 1 87 ? -15.860 0.701 14.356 1.00 92.88 87 LYS A C 1
ATOM 725 O O . LYS A 1 87 ? -15.528 0.453 15.511 1.00 92.88 87 LYS A O 1
ATOM 730 N N . GLU A 1 88 ? -16.862 0.091 13.730 1.00 95.00 88 GLU A N 1
ATOM 731 C CA . GLU A 1 88 ? -17.737 -0.924 14.339 1.00 95.00 88 GLU A CA 1
ATOM 732 C C . GLU A 1 88 ? -17.014 -2.237 14.682 1.00 95.00 88 GLU A C 1
ATOM 734 O O . GLU A 1 88 ? -17.475 -3.002 15.527 1.00 95.00 88 GLU A O 1
ATOM 739 N N . VAL A 1 89 ? -15.873 -2.522 14.048 1.00 95.06 89 VAL A N 1
ATOM 740 C CA . VAL A 1 89 ? -15.119 -3.747 14.328 1.00 95.06 89 VAL A CA 1
ATOM 741 C C . VAL A 1 89 ? -14.397 -3.611 15.667 1.00 95.06 89 VAL A C 1
ATOM 743 O O . VAL A 1 89 ? -13.545 -2.737 15.851 1.00 95.06 89 VAL A O 1
ATOM 746 N N . LEU A 1 90 ? -14.698 -4.536 16.578 1.00 93.19 90 LEU A N 1
ATOM 747 C CA . LEU A 1 90 ? -13.995 -4.686 17.847 1.00 93.19 90 LEU A CA 1
ATOM 748 C C . LEU A 1 90 ? -12.567 -5.188 17.599 1.00 93.19 90 LEU A C 1
ATOM 750 O O . LEU A 1 90 ? -12.359 -6.238 16.983 1.00 93.19 90 LEU A O 1
ATOM 754 N N . VAL A 1 91 ? -11.590 -4.416 18.076 1.00 93.81 91 VAL A N 1
ATOM 755 C CA . VAL A 1 91 ? -10.161 -4.730 17.994 1.00 93.81 91 VAL A CA 1
ATOM 756 C C . VAL A 1 91 ? -9.532 -4.456 19.354 1.00 93.81 91 VAL A C 1
ATOM 758 O O . VAL A 1 91 ? -9.683 -3.356 19.890 1.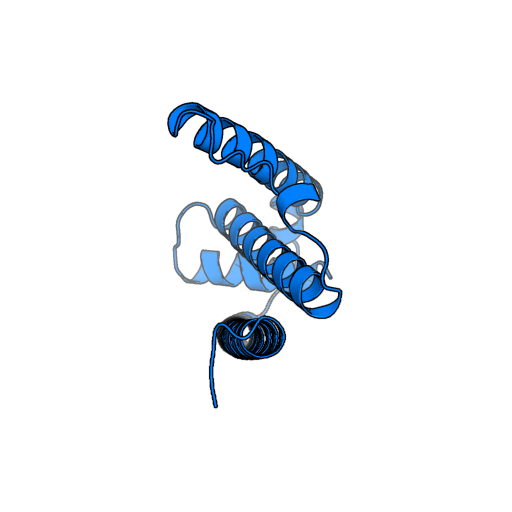00 93.81 91 VAL A O 1
ATOM 761 N N . THR A 1 92 ? -8.830 -5.437 19.915 1.00 95.62 92 THR A N 1
ATOM 762 C CA . THR A 1 92 ? -8.161 -5.283 21.213 1.00 95.62 92 THR A CA 1
ATOM 763 C C . THR A 1 92 ? -6.830 -4.542 21.077 1.00 95.62 92 THR A C 1
ATOM 765 O O . THR A 1 92 ? -6.209 -4.510 20.013 1.00 95.62 92 THR A O 1
ATOM 768 N N . GLN A 1 93 ? -6.337 -3.969 22.175 1.00 94.19 93 GLN A N 1
ATOM 769 C CA . GLN A 1 93 ? -5.030 -3.299 22.188 1.00 94.19 93 GLN A CA 1
ATOM 770 C C . GLN A 1 93 ? -3.870 -4.246 21.845 1.00 94.19 93 GLN A C 1
ATOM 772 O O . GLN A 1 93 ? -2.912 -3.861 21.169 1.00 94.19 93 GLN A O 1
ATOM 777 N N . GLU A 1 94 ? -3.969 -5.510 22.253 1.00 95.94 94 GLU A N 1
ATOM 778 C CA . GLU A 1 94 ? -3.001 -6.546 21.890 1.00 95.94 94 GLU A CA 1
ATOM 779 C C . GLU A 1 94 ? -2.997 -6.819 20.383 1.00 95.94 94 GLU A C 1
ATOM 781 O O . GLU A 1 94 ? -1.928 -6.907 19.773 1.00 95.94 94 GLU A O 1
ATOM 786 N N . GLU A 1 95 ? -4.174 -6.873 19.753 1.00 95.50 95 GLU A N 1
ATOM 787 C CA . GLU A 1 95 ? -4.305 -7.030 18.303 1.00 95.50 95 GLU A CA 1
ATOM 788 C C . GLU A 1 95 ? -3.705 -5.840 17.544 1.00 95.50 95 GLU A C 1
ATOM 790 O O . GLU A 1 95 ? -3.036 -6.046 16.532 1.00 95.50 95 GLU A O 1
ATOM 795 N N . ILE A 1 96 ? -3.861 -4.609 18.045 1.00 94.69 96 ILE A N 1
ATOM 796 C CA . ILE A 1 96 ? -3.243 -3.407 17.454 1.00 94.69 96 ILE A CA 1
ATOM 797 C C . ILE A 1 96 ? -1.713 -3.478 17.558 1.00 94.69 96 ILE A C 1
ATOM 799 O O . ILE A 1 96 ? -1.001 -3.234 16.578 1.00 94.69 96 ILE A O 1
ATOM 803 N N . LYS A 1 97 ? -1.172 -3.833 18.732 1.00 94.56 97 LYS A N 1
ATOM 804 C CA . LYS A 1 97 ? 0.281 -3.998 18.938 1.00 94.56 97 LYS A CA 1
ATOM 805 C C . LYS A 1 97 ? 0.856 -5.083 18.026 1.00 94.56 97 LYS A C 1
ATOM 807 O O . LYS A 1 97 ? 1.857 -4.845 17.344 1.00 94.56 97 LYS A O 1
ATOM 812 N N . LYS A 1 98 ? 0.199 -6.243 17.959 1.00 94.44 98 LYS A N 1
ATOM 813 C CA . LYS A 1 98 ? 0.577 -7.348 17.069 1.00 94.44 98 LYS A CA 1
ATOM 814 C C . LYS A 1 98 ? 0.484 -6.933 15.599 1.00 94.44 98 LYS A C 1
ATOM 816 O O . LYS A 1 98 ? 1.419 -7.180 14.842 1.00 94.44 98 LYS A O 1
ATOM 821 N N . GLY A 1 99 ? -0.590 -6.243 15.218 1.00 93.25 99 GLY A N 1
ATOM 822 C CA . GLY A 1 99 ? -0.808 -5.700 13.879 1.00 93.25 99 GLY A CA 1
ATOM 823 C C . GLY A 1 99 ? 0.319 -4.777 13.428 1.00 93.25 99 GLY A C 1
ATOM 824 O O . GLY A 1 99 ? 0.881 -4.994 12.360 1.00 93.25 99 GLY A O 1
ATOM 825 N N . ARG A 1 100 ? 0.738 -3.822 14.271 1.00 93.12 100 ARG A N 1
ATOM 826 C CA . ARG A 1 100 ? 1.909 -2.962 14.002 1.00 93.12 100 ARG A CA 1
ATOM 827 C C . ARG A 1 100 ? 3.162 -3.761 13.684 1.00 93.12 100 ARG A C 1
ATOM 829 O O . ARG A 1 100 ? 3.840 -3.470 12.702 1.00 93.12 100 ARG A O 1
ATOM 836 N N . ARG A 1 101 ? 3.485 -4.744 14.527 1.00 94.88 101 ARG A N 1
ATOM 837 C CA . ARG A 1 101 ? 4.684 -5.569 14.349 1.00 94.88 101 ARG A CA 1
ATOM 838 C C . ARG A 1 101 ? 4.617 -6.349 13.037 1.00 94.88 101 ARG A C 1
ATOM 840 O O . ARG A 1 101 ? 5.587 -6.354 12.288 1.00 94.88 101 ARG A O 1
ATOM 847 N N . ILE A 1 102 ? 3.468 -6.956 12.744 1.00 94.31 102 ILE A N 1
ATOM 848 C CA . ILE A 1 102 ? 3.248 -7.705 11.503 1.00 94.31 102 ILE A CA 1
ATOM 849 C C . ILE A 1 102 ? 3.365 -6.792 10.279 1.00 94.31 102 ILE A C 1
ATOM 851 O O . ILE A 1 102 ? 4.012 -7.184 9.318 1.00 94.31 102 ILE A O 1
ATOM 855 N N . LEU A 1 103 ? 2.807 -5.576 10.311 1.00 93.81 103 LEU A N 1
ATOM 856 C CA . LEU A 1 103 ? 2.908 -4.620 9.200 1.00 93.81 103 LEU A CA 1
ATOM 857 C C . LEU A 1 103 ? 4.359 -4.258 8.877 1.00 93.81 103 LEU A C 1
ATOM 859 O O . LEU A 1 103 ? 4.729 -4.219 7.706 1.00 93.81 103 LEU A O 1
ATOM 863 N N . TRP A 1 104 ? 5.183 -4.031 9.902 1.00 94.75 104 TRP A N 1
ATOM 864 C CA . TRP A 1 104 ? 6.607 -3.756 9.714 1.00 94.75 104 TRP A CA 1
ATOM 865 C C . TRP A 1 104 ? 7.362 -4.949 9.143 1.00 94.75 104 TRP A C 1
ATOM 867 O O . TRP A 1 104 ? 8.091 -4.789 8.167 1.00 94.75 104 TRP A O 1
ATOM 877 N N . ILE A 1 105 ? 7.156 -6.142 9.708 1.00 96.88 105 ILE A N 1
ATOM 878 C CA . ILE A 1 105 ? 7.764 -7.377 9.194 1.00 96.88 105 ILE A CA 1
ATOM 879 C C . ILE A 1 105 ? 7.365 -7.576 7.731 1.00 96.88 105 ILE A C 1
ATOM 881 O O . ILE A 1 105 ? 8.219 -7.791 6.881 1.00 96.88 105 ILE A O 1
ATOM 885 N N . TYR A 1 106 ? 6.080 -7.425 7.424 1.00 95.88 106 TYR A N 1
ATOM 886 C CA . TYR A 1 106 ? 5.552 -7.576 6.079 1.00 95.88 106 TYR A CA 1
ATOM 887 C C . TYR A 1 106 ? 6.156 -6.572 5.094 1.00 95.88 106 TYR A C 1
ATOM 889 O O . TYR A 1 106 ? 6.527 -6.960 3.988 1.00 95.88 106 TYR A O 1
ATOM 897 N N . LEU A 1 107 ? 6.297 -5.301 5.480 1.00 95.38 107 LEU A N 1
ATOM 898 C CA . LEU A 1 107 ? 6.956 -4.294 4.650 1.00 95.38 107 LEU A CA 1
ATOM 899 C C . LEU A 1 107 ? 8.418 -4.667 4.373 1.00 95.38 107 LEU A C 1
ATOM 901 O O . LEU A 1 107 ? 8.842 -4.637 3.222 1.00 95.38 107 LEU A O 1
ATOM 905 N N . ILE A 1 108 ? 9.165 -5.064 5.406 1.00 97.69 108 ILE A N 1
ATOM 906 C CA . ILE A 1 108 ? 10.568 -5.478 5.270 1.00 97.69 108 ILE A CA 1
ATOM 907 C C . ILE A 1 108 ? 10.682 -6.687 4.336 1.00 97.69 108 ILE A C 1
ATOM 909 O O . ILE A 1 108 ? 11.474 -6.657 3.398 1.00 97.69 108 ILE A O 1
ATOM 913 N N . THR A 1 109 ? 9.858 -7.720 4.529 1.00 97.75 109 THR A N 1
ATOM 914 C CA . THR A 1 109 ? 9.836 -8.900 3.654 1.00 97.75 109 THR A CA 1
ATOM 915 C C . THR A 1 109 ? 9.528 -8.523 2.205 1.00 97.75 109 THR A C 1
ATOM 917 O O . THR A 1 109 ? 10.183 -9.023 1.295 1.00 97.75 109 THR A O 1
ATOM 920 N N . ASN A 1 110 ? 8.587 -7.604 1.978 1.00 97.06 110 ASN A N 1
ATOM 921 C CA . ASN A 1 110 ? 8.265 -7.115 0.639 1.00 97.06 110 ASN A CA 1
ATOM 922 C C . ASN A 1 110 ? 9.432 -6.370 -0.024 1.00 97.06 110 ASN A C 1
ATOM 924 O O . ASN A 1 110 ? 9.671 -6.555 -1.216 1.00 97.06 110 ASN A O 1
ATOM 928 N N . ILE A 1 111 ? 10.163 -5.551 0.735 1.00 96.62 111 ILE A N 1
ATOM 929 C CA . ILE A 1 111 ? 11.347 -4.839 0.238 1.00 96.62 111 ILE A CA 1
ATOM 930 C C . ILE A 1 111 ? 12.461 -5.832 -0.109 1.00 96.62 111 ILE A C 1
ATOM 932 O O . ILE A 1 111 ? 13.025 -5.748 -1.197 1.00 96.62 111 ILE A O 1
ATOM 936 N N . ILE A 1 112 ? 12.743 -6.799 0.771 1.00 97.88 112 ILE A N 1
ATOM 937 C CA . ILE A 1 112 ? 13.745 -7.847 0.522 1.00 97.88 112 ILE A CA 1
ATOM 938 C C . ILE A 1 112 ? 13.390 -8.627 -0.747 1.00 97.88 112 ILE A C 1
ATOM 940 O O . ILE A 1 112 ? 14.231 -8.784 -1.629 1.00 97.88 112 ILE A O 1
ATOM 944 N N . LEU A 1 113 ? 12.134 -9.064 -0.873 1.00 97.56 113 LEU A N 1
ATOM 945 C CA . LEU A 1 113 ? 11.664 -9.782 -2.054 1.00 97.56 113 LEU A CA 1
ATOM 946 C C . LEU A 1 113 ? 11.807 -8.937 -3.326 1.00 97.56 113 LEU A C 1
ATOM 948 O O . LEU A 1 113 ? 12.268 -9.440 -4.346 1.00 97.56 113 LEU A O 1
ATOM 952 N N . LEU A 1 114 ? 11.458 -7.650 -3.266 1.00 96.25 114 LEU A N 1
ATOM 953 C CA . LEU A 1 114 ? 11.607 -6.740 -4.399 1.00 96.25 114 LEU A CA 1
ATOM 954 C C . LEU A 1 114 ? 13.076 -6.609 -4.829 1.00 96.25 114 LEU A C 1
ATOM 956 O O . LEU A 1 114 ? 13.363 -6.691 -6.019 1.00 96.25 114 LEU A O 1
ATOM 960 N N . ILE A 1 115 ? 14.003 -6.461 -3.878 1.00 96.50 115 ILE A N 1
ATOM 961 C CA . ILE A 1 115 ? 15.444 -6.400 -4.162 1.00 96.50 115 ILE A CA 1
ATOM 962 C C . ILE A 1 115 ? 15.917 -7.692 -4.838 1.00 96.50 115 ILE A C 1
ATOM 964 O O . ILE A 1 115 ? 16.579 -7.627 -5.870 1.00 96.50 115 ILE A O 1
ATOM 968 N N . ILE A 1 116 ? 15.529 -8.858 -4.312 1.00 96.94 116 ILE A N 1
ATOM 969 C CA . ILE A 1 116 ? 15.877 -10.164 -4.896 1.00 96.94 116 ILE A CA 1
ATOM 970 C C . ILE A 1 116 ? 15.372 -10.271 -6.342 1.00 96.94 116 ILE A C 1
ATOM 972 O O . ILE A 1 116 ? 16.126 -10.663 -7.232 1.00 96.94 116 ILE A O 1
ATOM 976 N N . LEU A 1 117 ? 14.116 -9.892 -6.596 1.00 95.88 117 LEU A N 1
ATOM 977 C CA . LEU A 1 117 ? 13.524 -9.937 -7.936 1.00 95.88 117 LEU A CA 1
ATOM 978 C C . LEU A 1 117 ? 14.217 -8.977 -8.912 1.00 95.88 117 LEU A C 1
ATOM 980 O O . LEU A 1 117 ? 14.434 -9.333 -10.069 1.00 95.88 117 LEU A O 1
ATOM 984 N N . LEU A 1 118 ? 14.596 -7.781 -8.455 1.00 94.00 118 LEU A N 1
ATOM 985 C CA . LEU A 1 118 ? 15.332 -6.815 -9.271 1.00 94.00 118 LEU A CA 1
ATOM 986 C C . LEU A 1 118 ? 16.749 -7.297 -9.596 1.00 94.00 118 LEU A C 1
ATOM 988 O O . LEU A 1 118 ? 17.179 -7.155 -10.740 1.00 94.00 118 LEU A O 1
ATOM 992 N N . ILE A 1 119 ? 17.453 -7.899 -8.631 1.00 94.62 119 ILE A N 1
ATOM 993 C CA . ILE A 1 119 ? 18.773 -8.505 -8.861 1.00 94.62 119 ILE A CA 1
ATOM 994 C C . ILE A 1 119 ? 18.657 -9.622 -9.898 1.00 94.62 119 ILE A C 1
ATOM 996 O O . ILE A 1 119 ? 19.391 -9.609 -10.884 1.00 94.62 119 ILE A O 1
ATOM 1000 N N . ARG A 1 120 ? 17.695 -10.540 -9.727 1.00 94.38 120 ARG A N 1
ATOM 1001 C CA . ARG A 1 120 ? 17.425 -11.617 -10.690 1.00 94.38 120 ARG A CA 1
ATOM 1002 C C . ARG A 1 120 ? 17.213 -11.063 -12.100 1.00 94.38 120 ARG A C 1
ATOM 1004 O O . ARG A 1 120 ? 17.885 -11.500 -13.030 1.00 94.38 120 ARG A O 1
ATOM 1011 N N . LEU A 1 121 ? 16.324 -10.079 -12.255 1.00 91.56 121 LEU A N 1
ATOM 1012 C CA . LEU A 1 121 ? 16.056 -9.454 -13.552 1.00 91.56 121 LEU A CA 1
ATOM 1013 C C . LEU A 1 121 ? 17.313 -8.787 -14.134 1.00 91.56 121 LEU A C 1
ATOM 1015 O O . LEU A 1 121 ? 17.546 -8.836 -15.341 1.00 91.56 121 LEU A O 1
ATOM 1019 N N . GLY A 1 122 ? 18.126 -8.157 -13.285 1.00 90.50 122 GLY A N 1
ATOM 1020 C CA . GLY A 1 122 ? 19.370 -7.513 -13.690 1.00 90.50 122 GLY A CA 1
ATOM 1021 C C . GLY A 1 122 ? 20.426 -8.497 -14.205 1.00 90.50 122 GLY A C 1
ATOM 1022 O O . GLY A 1 122 ? 21.132 -8.155 -15.157 1.00 90.50 122 GLY A O 1
ATOM 1023 N N . ILE A 1 123 ? 20.493 -9.705 -13.633 1.00 92.56 123 ILE A N 1
ATOM 1024 C CA . ILE A 1 123 ? 21.337 -10.814 -14.114 1.00 92.56 123 ILE A CA 1
ATOM 1025 C C . ILE A 1 123 ? 20.808 -11.331 -15.455 1.00 92.56 123 ILE A C 1
ATOM 1027 O O . ILE A 1 123 ? 21.567 -11.416 -16.416 1.00 92.56 123 ILE A O 1
ATOM 1031 N N . GLU A 1 124 ? 19.501 -11.611 -15.555 1.00 90.00 124 GLU A N 1
ATOM 1032 C CA . GLU A 1 124 ? 18.865 -12.109 -16.789 1.00 90.00 124 GLU A CA 1
ATOM 1033 C C . GLU A 1 124 ? 19.064 -11.146 -17.975 1.00 90.00 124 GLU A C 1
ATOM 1035 O O . GLU A 1 124 ? 19.217 -11.577 -19.115 1.00 90.00 124 GLU A O 1
ATOM 1040 N N . ARG A 1 125 ? 19.109 -9.834 -17.712 1.00 89.25 125 ARG A N 1
ATOM 1041 C CA . ARG A 1 125 ? 19.367 -8.791 -18.721 1.00 89.25 125 ARG A CA 1
ATOM 1042 C C . ARG A 1 125 ? 20.850 -8.481 -18.951 1.00 89.25 125 ARG A C 1
ATOM 1044 O O . ARG A 1 125 ? 21.155 -7.589 -19.738 1.00 89.25 125 ARG A O 1
ATOM 1051 N N . GLY A 1 126 ? 21.766 -9.144 -18.243 1.00 88.56 126 GLY A N 1
ATOM 1052 C CA . GLY A 1 126 ? 23.211 -8.903 -18.339 1.00 88.56 126 GLY A CA 1
ATOM 1053 C C . GLY A 1 126 ? 23.677 -7.538 -17.813 1.00 88.56 126 GLY A C 1
ATOM 1054 O O . GLY A 1 126 ? 24.817 -7.142 -18.049 1.00 88.56 126 GLY A O 1
ATOM 1055 N N . THR A 1 127 ? 22.811 -6.807 -17.106 1.00 89.69 127 THR A N 1
ATOM 1056 C CA . THR A 1 127 ? 23.136 -5.507 -16.488 1.00 89.69 127 THR A CA 1
ATOM 1057 C C . THR A 1 127 ? 23.875 -5.646 -15.159 1.00 89.69 127 THR A C 1
ATOM 1059 O O . THR A 1 127 ? 24.633 -4.754 -14.789 1.00 89.69 127 THR A O 1
ATOM 1062 N N . ILE A 1 128 ? 23.680 -6.763 -14.455 1.00 86.12 128 ILE A N 1
ATOM 1063 C CA . ILE A 1 128 ? 24.424 -7.135 -13.251 1.00 86.12 128 ILE A CA 1
ATOM 1064 C C . ILE A 1 128 ? 25.280 -8.343 -13.619 1.00 86.12 128 ILE A C 1
ATOM 1066 O O . ILE A 1 128 ? 24.751 -9.365 -14.054 1.00 86.12 128 ILE A O 1
ATOM 1070 N N . LYS A 1 129 ? 26.598 -8.215 -13.452 1.00 76.69 129 LYS A N 1
ATOM 1071 C CA . LYS A 1 129 ? 27.547 -9.324 -13.571 1.00 76.69 129 LYS A CA 1
ATOM 1072 C C . LYS A 1 129 ? 27.869 -9.809 -12.160 1.00 76.69 129 LYS A C 1
ATOM 1074 O O . LYS A 1 129 ? 28.223 -8.984 -11.319 1.00 76.69 129 LYS A O 1
ATOM 1079 N N . ILE A 1 130 ? 27.686 -11.102 -11.916 1.00 68.75 130 ILE A N 1
ATOM 1080 C CA . ILE A 1 130 ? 28.068 -11.792 -10.676 1.00 68.75 130 ILE A CA 1
ATOM 1081 C C . ILE A 1 130 ? 29.283 -12.654 -10.984 1.00 68.75 130 ILE A C 1
ATOM 1083 O O . ILE A 1 130 ? 29.286 -13.246 -12.087 1.00 68.75 130 ILE A O 1
#